Protein AF-A0A658NZB7-F1 (afdb_monomer_lite)

Radius of gyration: 18.47 Å; chains: 1; bounding box: 38×31×57 Å

Secondary structure (DSSP, 8-state):
-HHHHTS---HHHHHHHHHHHHHHHHHHHHHHHHHHHHHHH---B-TTS-B-S-GGGGS-HHHHHHHHHHHHHHHHHHHHHHHHHHHTT-

Sequence (90 aa):
GMEFRSKQAAPRWRYGWDWEIAVTSFLSSFLLGVVFTNLVRGVPIDADMQYTGTFFGLLNWVSLLGGLTVAMLFQFHGANFLSLKLTEGL

Structure (mmCIF, N/CA/C/O backbone):
data_AF-A0A658NZB7-F1
#
_entry.id   AF-A0A658NZB7-F1
#
loop_
_atom_site.group_PDB
_atom_site.id
_atom_site.type_symbol
_atom_site.label_atom_id
_atom_site.label_alt_id
_atom_site.label_comp_id
_atom_site.label_asym_id
_atom_site.label_entity_id
_atom_site.label_seq_id
_atom_site.pdbx_PDB_ins_code
_atom_site.Cartn_x
_atom_site.Cartn_y
_atom_site.Cartn_z
_atom_site.occupancy
_atom_site.B_iso_or_equiv
_atom_site.auth_seq_id
_atom_site.auth_comp_id
_atom_site.auth_asym_id
_atom_site.auth_atom_id
_atom_site.pdbx_PDB_model_num
ATOM 1 N N . GLY A 1 1 ? -17.160 -5.762 3.333 1.00 75.00 1 GLY A N 1
ATOM 2 C CA . GLY A 1 1 ? -16.560 -5.067 4.487 1.00 75.00 1 GLY A CA 1
ATOM 3 C C . GLY A 1 1 ? -17.551 -4.413 5.445 1.00 75.00 1 GLY A C 1
ATOM 4 O O . GLY A 1 1 ? -18.276 -5.101 6.156 1.00 75.00 1 GLY A O 1
ATOM 5 N N . MET A 1 2 ? -17.536 -3.076 5.519 1.00 79.94 2 MET A N 1
ATOM 6 C CA . MET A 1 2 ? -17.994 -2.326 6.706 1.00 79.94 2 MET A CA 1
ATOM 7 C C . MET A 1 2 ? -19.480 -2.481 7.055 1.00 79.94 2 MET A C 1
ATOM 9 O O . MET A 1 2 ? -19.803 -2.650 8.227 1.00 79.94 2 MET A O 1
ATOM 13 N N . GLU A 1 3 ? -20.374 -2.481 6.063 1.00 85.25 3 GLU A N 1
ATOM 14 C CA . GLU A 1 3 ? -21.816 -2.647 6.306 1.00 85.25 3 GLU A CA 1
ATOM 15 C C . GLU A 1 3 ? -22.158 -4.057 6.813 1.00 85.25 3 GLU A C 1
ATOM 17 O O . GLU A 1 3 ? -23.002 -4.225 7.687 1.00 85.25 3 GLU A O 1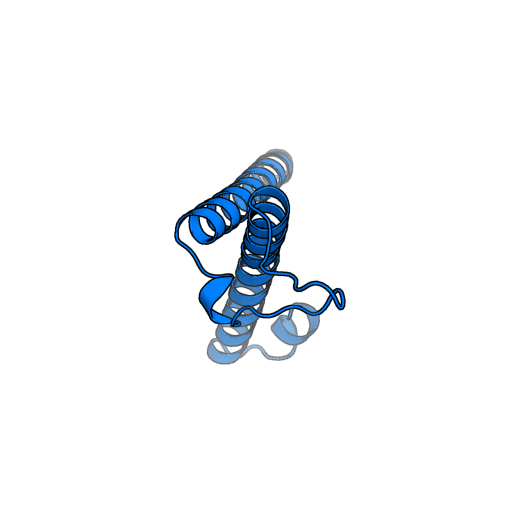
ATOM 22 N N . PHE A 1 4 ? -21.486 -5.089 6.297 1.00 83.81 4 PHE A N 1
ATOM 23 C CA . PHE A 1 4 ? -21.755 -6.483 6.663 1.00 83.81 4 PHE A CA 1
ATOM 24 C C . PHE A 1 4 ? -21.203 -6.857 8.038 1.00 83.81 4 PHE A C 1
ATOM 26 O O . PHE A 1 4 ? -21.773 -7.712 8.720 1.00 83.81 4 PHE A O 1
ATOM 33 N N . ARG A 1 5 ? -20.147 -6.172 8.486 1.00 84.00 5 ARG A N 1
ATOM 34 C CA . ARG A 1 5 ? -19.519 -6.376 9.795 1.00 84.00 5 ARG A CA 1
ATOM 35 C C . ARG A 1 5 ? -20.513 -6.293 10.960 1.00 84.00 5 ARG A C 1
ATOM 37 O O . ARG A 1 5 ? -20.384 -7.057 11.912 1.00 84.00 5 ARG A O 1
ATOM 44 N N . SER A 1 6 ? -21.487 -5.383 10.906 1.00 86.69 6 SER A N 1
ATOM 45 C CA . SER A 1 6 ? -22.460 -5.160 11.988 1.00 86.69 6 SER A CA 1
ATOM 46 C C . SER A 1 6 ? -23.732 -6.008 11.874 1.00 86.69 6 SER A C 1
ATOM 48 O O . SER A 1 6 ? -24.527 -6.013 12.811 1.00 86.69 6 SER A O 1
ATOM 50 N N . LYS A 1 7 ? -23.928 -6.755 10.776 1.00 86.44 7 LYS A N 1
ATOM 51 C CA . LYS A 1 7 ? -25.173 -7.513 10.534 1.00 86.44 7 LYS A CA 1
ATOM 52 C C . LYS A 1 7 ? -25.318 -8.777 11.382 1.00 86.44 7 LYS A C 1
ATOM 54 O O . LYS A 1 7 ? -26.428 -9.276 11.531 1.00 86.44 7 LYS A O 1
ATOM 59 N N . GLN A 1 8 ? -24.229 -9.303 11.940 1.00 87.69 8 GLN A N 1
ATOM 60 C CA . GLN A 1 8 ? -24.263 -10.495 12.785 1.00 87.69 8 GLN A CA 1
ATOM 61 C C . GLN A 1 8 ? -23.341 -10.311 13.997 1.00 87.69 8 GLN A C 1
ATOM 63 O O . GLN A 1 8 ? -22.179 -9.933 13.858 1.00 87.69 8 GLN A O 1
ATOM 68 N N . ALA A 1 9 ? -23.857 -10.590 15.197 1.00 83.69 9 ALA A N 1
ATOM 69 C CA . ALA A 1 9 ? -23.144 -10.355 16.457 1.00 83.69 9 ALA A CA 1
ATOM 70 C C . ALA A 1 9 ? -22.065 -11.410 16.781 1.00 83.69 9 ALA A C 1
ATOM 72 O O . ALA A 1 9 ? -21.325 -11.254 17.751 1.00 83.69 9 ALA A O 1
ATOM 73 N N . ALA A 1 10 ? -21.959 -12.479 15.985 1.00 91.38 10 ALA A N 1
ATOM 74 C CA . ALA A 1 10 ? -21.014 -13.564 16.222 1.00 91.38 10 ALA A CA 1
ATOM 75 C C . ALA A 1 10 ? -19.551 -13.059 16.170 1.00 91.38 10 ALA A C 1
ATOM 77 O O . ALA A 1 10 ? -19.152 -12.453 15.171 1.00 91.38 10 ALA A O 1
ATOM 78 N N . PRO A 1 11 ? -18.704 -13.351 17.179 1.00 88.06 11 PRO A N 1
ATOM 79 C CA . PRO A 1 11 ? -17.310 -12.893 17.194 1.00 88.06 11 PRO A CA 1
ATOM 80 C C . PRO A 1 11 ? -16.502 -13.332 15.964 1.00 88.06 11 PRO A C 1
ATOM 82 O O . PRO A 1 11 ? -15.739 -12.546 15.407 1.00 88.06 11 PRO A O 1
ATOM 85 N N . ARG A 1 12 ? -16.723 -14.566 15.484 1.00 90.69 12 ARG A N 1
ATOM 86 C CA . ARG A 1 12 ? -16.056 -15.109 14.285 1.00 90.69 12 ARG A CA 1
ATOM 87 C C . ARG A 1 12 ? -16.426 -14.345 13.010 1.00 90.69 12 ARG A C 1
ATOM 89 O O . ARG A 1 12 ? -15.571 -14.163 12.152 1.00 90.69 12 ARG A O 1
ATOM 96 N N . TRP A 1 13 ? -17.671 -13.875 12.905 1.00 90.12 13 TRP A N 1
ATOM 97 C CA . TRP A 1 13 ? -18.142 -13.070 11.776 1.00 90.12 13 TRP A CA 1
ATOM 98 C C . TRP A 1 13 ? -17.423 -11.725 11.734 1.00 90.12 13 TRP A C 1
ATOM 100 O O . TRP A 1 13 ? -16.819 -11.373 10.725 1.00 90.12 13 TRP A O 1
ATOM 110 N N . ARG A 1 14 ? -17.422 -11.003 12.862 1.00 89.69 14 ARG A N 1
ATOM 111 C CA . ARG A 1 14 ? -16.759 -9.695 12.970 1.00 89.69 14 ARG A CA 1
ATOM 112 C C . ARG A 1 14 ? -15.267 -9.793 12.665 1.00 89.69 14 ARG A C 1
ATOM 114 O O . ARG A 1 14 ? -14.772 -8.981 11.895 1.00 89.69 14 ARG A O 1
ATOM 121 N N . TYR A 1 15 ? -14.592 -10.815 13.195 1.00 90.94 15 TYR A N 1
ATOM 122 C CA . TYR A 1 15 ? -13.172 -11.048 12.929 1.00 90.94 15 TYR A CA 1
ATOM 123 C C . TYR A 1 15 ? -12.884 -11.306 11.442 1.00 90.94 15 TYR A C 1
ATOM 125 O O . TYR A 1 15 ? -11.927 -10.760 10.901 1.00 90.94 15 TYR A O 1
ATOM 133 N N . GL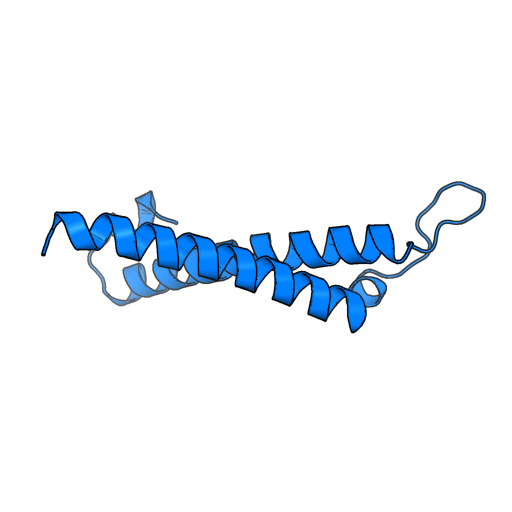Y A 1 16 ? -13.735 -12.082 10.761 1.00 92.94 16 GLY A N 1
ATOM 134 C CA . GLY A 1 16 ? -13.610 -12.313 9.319 1.00 92.94 16 GLY A CA 1
ATOM 135 C C . GLY A 1 16 ? -13.681 -11.016 8.509 1.00 92.94 16 GLY A C 1
ATOM 136 O O . GLY A 1 16 ? -12.814 -10.764 7.675 1.00 92.94 16 GLY A O 1
ATOM 137 N N . TRP A 1 17 ? -14.660 -10.155 8.803 1.00 93.62 17 TRP A N 1
ATOM 138 C CA . TRP A 1 17 ? -14.784 -8.856 8.130 1.00 93.62 17 TRP A CA 1
ATOM 139 C C . TRP A 1 17 ? -13.663 -7.882 8.487 1.00 93.62 17 TRP A C 1
ATOM 141 O O . TRP A 1 17 ? -13.227 -7.131 7.617 1.00 93.62 17 TRP A O 1
ATOM 151 N N . ASP A 1 18 ? -13.187 -7.890 9.735 1.00 93.81 18 ASP A N 1
ATOM 152 C CA . ASP A 1 18 ? -12.046 -7.070 10.156 1.00 93.81 18 ASP A CA 1
ATOM 153 C C . ASP A 1 18 ? -10.788 -7.452 9.364 1.00 93.81 18 ASP A C 1
ATOM 155 O O . ASP A 1 18 ? -10.070 -6.572 8.883 1.00 93.81 18 ASP A O 1
ATOM 159 N N . TRP A 1 19 ? -10.569 -8.750 9.136 1.00 95.00 19 TRP A N 1
ATOM 160 C CA . TRP A 1 19 ? -9.451 -9.224 8.325 1.00 95.00 19 TRP A CA 1
ATOM 161 C C . TRP A 1 19 ? -9.606 -8.891 6.840 1.00 95.00 19 TRP A C 1
ATOM 163 O O . TRP A 1 19 ? -8.655 -8.422 6.222 1.00 95.00 19 TRP A O 1
ATOM 173 N N . GLU A 1 20 ? -10.801 -9.054 6.268 1.00 95.12 20 GLU A N 1
ATOM 174 C CA . GLU A 1 20 ? -11.072 -8.656 4.880 1.00 95.12 20 GLU A CA 1
ATOM 175 C C . GLU A 1 20 ? -10.770 -7.170 4.653 1.00 95.12 20 GLU A C 1
ATOM 177 O O . GLU A 1 20 ? -10.081 -6.810 3.695 1.00 95.12 20 GLU A O 1
ATOM 182 N N . ILE A 1 21 ? -11.247 -6.300 5.547 1.00 94.38 21 ILE A N 1
ATOM 183 C CA . ILE A 1 21 ? -11.021 -4.854 5.457 1.00 94.38 21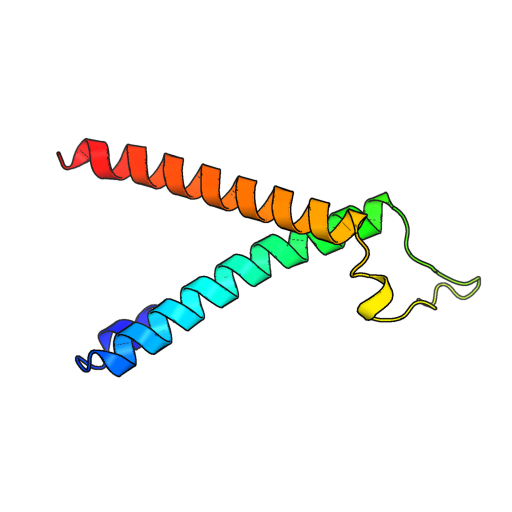 ILE A CA 1
ATOM 184 C C . ILE A 1 21 ? -9.527 -4.541 5.581 1.00 94.38 21 ILE A C 1
ATOM 186 O O . ILE A 1 21 ? -9.000 -3.762 4.784 1.00 94.38 21 ILE A O 1
ATOM 190 N N . ALA A 1 22 ? -8.829 -5.162 6.535 1.00 94.81 22 ALA A N 1
ATOM 191 C CA . ALA A 1 22 ? -7.398 -4.948 6.730 1.00 94.81 22 ALA A CA 1
ATOM 192 C C . ALA A 1 22 ? -6.577 -5.395 5.508 1.00 94.81 22 ALA A C 1
ATOM 194 O O . ALA A 1 22 ? -5.768 -4.624 4.990 1.00 94.81 22 ALA A O 1
ATOM 195 N N . VAL A 1 23 ? -6.820 -6.610 5.006 1.00 97.00 23 VAL A N 1
ATOM 196 C CA . VAL A 1 23 ? -6.083 -7.190 3.874 1.00 97.00 23 VAL A CA 1
ATOM 197 C C . VAL A 1 23 ? -6.328 -6.399 2.596 1.00 97.00 23 VAL A C 1
ATOM 199 O O . VAL A 1 23 ? -5.374 -6.072 1.898 1.00 97.00 23 VAL A O 1
ATOM 202 N N . THR A 1 24 ? -7.577 -6.047 2.288 1.00 96.06 24 THR A N 1
ATOM 203 C CA . THR A 1 24 ? -7.895 -5.284 1.068 1.00 96.06 24 THR A CA 1
ATOM 204 C C . THR A 1 24 ? -7.323 -3.867 1.106 1.00 96.06 24 THR A C 1
ATOM 206 O O . THR A 1 24 ?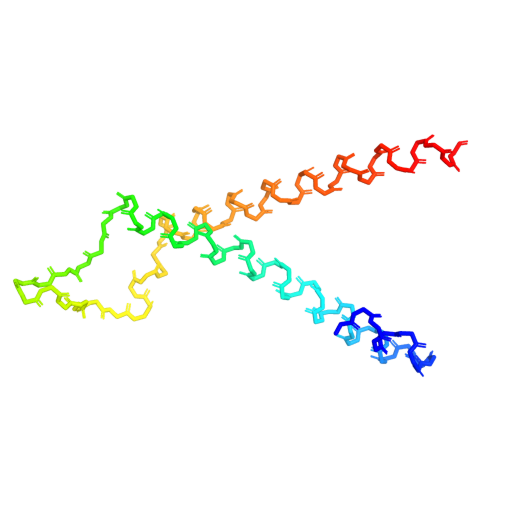 -6.800 -3.397 0.093 1.00 96.06 24 THR A O 1
ATOM 209 N N . SER A 1 25 ? -7.339 -3.209 2.269 1.00 96.25 25 SER A N 1
ATOM 210 C CA . SER A 1 25 ? -6.746 -1.874 2.450 1.00 96.25 25 SER A CA 1
ATOM 211 C C . SER A 1 25 ? -5.223 -1.903 2.291 1.00 96.25 25 SER A C 1
ATOM 213 O O . SER A 1 25 ? -4.649 -1.090 1.560 1.00 96.25 25 SER A O 1
ATOM 215 N N . PHE A 1 26 ? -4.564 -2.878 2.925 1.00 97.56 26 PHE A N 1
ATOM 216 C CA . PHE A 1 26 ? -3.125 -3.081 2.776 1.00 97.56 26 PHE A CA 1
ATOM 217 C C . PHE A 1 26 ? -2.760 -3.403 1.324 1.00 97.56 26 PHE A C 1
ATOM 219 O O . PHE A 1 26 ? -1.897 -2.749 0.746 1.00 97.56 26 PHE A O 1
ATOM 226 N N . LEU A 1 27 ? -3.459 -4.357 0.704 1.00 97.38 27 LEU A N 1
ATOM 227 C CA . LEU A 1 27 ? -3.172 -4.790 -0.659 1.00 97.38 27 LEU A CA 1
ATOM 228 C C . LEU A 1 27 ? -3.356 -3.651 -1.670 1.00 97.38 27 LEU A C 1
ATOM 230 O O . LEU A 1 27 ? -2.523 -3.492 -2.556 1.00 97.38 27 LEU A O 1
ATOM 234 N N . SER A 1 28 ? -4.395 -2.827 -1.511 1.00 97.06 28 SER A N 1
ATOM 235 C CA . SER A 1 28 ? -4.650 -1.684 -2.398 1.00 97.06 28 SER A CA 1
ATOM 236 C C . SER A 1 28 ? -3.511 -0.661 -2.357 1.00 97.06 28 SER A C 1
ATOM 238 O O . SER A 1 28 ? -3.000 -0.265 -3.403 1.00 97.06 28 SER A O 1
ATOM 240 N N . SER A 1 29 ? -3.074 -0.261 -1.157 1.00 97.62 29 SER A N 1
ATOM 241 C CA . SER A 1 29 ? -1.970 0.700 -0.999 1.00 97.62 29 SER A CA 1
ATOM 242 C C . SER A 1 29 ? -0.622 0.121 -1.445 1.00 97.62 29 SER A C 1
ATOM 244 O O . SER A 1 29 ? 0.151 0.797 -2.125 1.00 97.62 29 SER A O 1
ATOM 246 N N . PHE A 1 30 ? -0.365 -1.152 -1.138 1.00 98.25 30 PHE A N 1
ATOM 247 C CA . PHE A 1 30 ? 0.855 -1.848 -1.533 1.00 98.25 30 PHE A CA 1
ATOM 248 C C . PHE A 1 30 ? 0.975 -2.000 -3.055 1.00 98.25 30 PHE A C 1
ATOM 250 O O . PHE A 1 30 ? 1.988 -1.615 -3.641 1.00 98.25 30 PHE A O 1
ATOM 257 N N . LEU A 1 31 ? -0.061 -2.525 -3.719 1.00 97.12 31 LEU A N 1
ATOM 258 C CA . LEU A 1 31 ? -0.038 -2.740 -5.168 1.00 97.12 31 LEU A CA 1
ATOM 259 C C . LEU A 1 31 ? 0.066 -1.423 -5.942 1.00 97.12 31 LEU A C 1
ATOM 261 O O . LEU A 1 31 ? 0.739 -1.380 -6.970 1.00 97.12 31 LEU A O 1
ATOM 265 N N . LEU A 1 32 ? -0.519 -0.337 -5.431 1.00 97.50 32 LEU A N 1
ATOM 266 C CA . LEU A 1 32 ? -0.356 0.988 -6.023 1.00 97.50 32 LEU A CA 1
ATOM 267 C C . LEU A 1 32 ? 1.124 1.412 -6.069 1.00 97.50 32 LEU A C 1
ATOM 269 O O . LEU A 1 32 ? 1.609 1.861 -7.108 1.00 97.50 32 LEU A O 1
ATOM 273 N N . GLY A 1 33 ? 1.868 1.219 -4.976 1.00 97.50 33 GLY A N 1
ATOM 274 C CA . GLY A 1 33 ? 3.302 1.520 -4.942 1.00 97.50 33 GLY A CA 1
ATOM 275 C C . GLY A 1 33 ? 4.140 0.592 -5.826 1.00 97.50 33 GLY A C 1
ATOM 276 O O . GLY A 1 33 ? 5.082 1.056 -6.474 1.00 97.50 33 GLY A O 1
ATOM 277 N N . VAL A 1 34 ? 3.765 -0.688 -5.933 1.00 97.75 34 VAL A N 1
ATOM 278 C CA . VAL A 1 34 ? 4.371 -1.632 -6.891 1.00 97.75 34 VAL A CA 1
ATOM 279 C C . VAL A 1 34 ? 4.205 -1.117 -8.321 1.00 97.75 34 VAL A C 1
ATOM 281 O O . VAL A 1 34 ? 5.177 -1.100 -9.078 1.00 97.75 34 VAL A O 1
ATOM 284 N N . VAL A 1 35 ? 3.004 -0.668 -8.695 1.00 96.00 35 VAL A N 1
ATOM 285 C CA . VAL A 1 35 ? 2.714 -0.155 -10.043 1.00 96.00 35 VAL A CA 1
ATOM 286 C C . VAL A 1 35 ? 3.557 1.077 -10.357 1.00 96.00 35 VAL A C 1
ATOM 288 O O . VAL A 1 35 ? 4.280 1.070 -11.351 1.00 96.00 35 VAL A O 1
ATOM 291 N N . PHE A 1 36 ? 3.533 2.105 -9.502 1.00 96.69 36 PHE A N 1
ATOM 292 C CA . PHE A 1 36 ? 4.305 3.329 -9.750 1.00 96.69 36 PHE A CA 1
ATOM 293 C C . PHE A 1 36 ? 5.805 3.068 -9.830 1.00 96.69 36 PHE A C 1
ATOM 295 O O . PHE A 1 36 ? 6.499 3.644 -10.664 1.00 96.69 36 PHE A O 1
ATOM 302 N N . THR A 1 37 ? 6.308 2.158 -9.005 1.00 96.94 37 THR A N 1
ATOM 303 C CA . THR A 1 37 ? 7.734 1.842 -8.997 1.00 96.94 37 THR A CA 1
ATOM 304 C C . THR A 1 37 ? 8.156 1.085 -10.249 1.00 96.94 37 THR A C 1
ATOM 306 O O . THR A 1 37 ? 9.216 1.369 -10.800 1.00 96.94 37 THR A O 1
ATOM 309 N N . ASN A 1 38 ? 7.326 0.163 -10.746 1.00 95.81 38 ASN A N 1
ATOM 310 C CA . ASN A 1 38 ? 7.571 -0.474 -12.042 1.00 95.81 38 ASN A CA 1
ATOM 311 C C . ASN A 1 38 ? 7.466 0.523 -13.198 1.00 95.81 38 ASN A C 1
ATOM 313 O O . ASN A 1 38 ? 8.252 0.433 -14.133 1.00 95.81 38 ASN A O 1
ATOM 317 N N . LEU A 1 39 ? 6.550 1.491 -13.124 1.00 94.25 39 LEU A N 1
ATOM 318 C CA . LEU A 1 39 ? 6.438 2.539 -14.137 1.00 94.25 39 LEU A CA 1
ATOM 319 C C . LEU A 1 39 ? 7.717 3.388 -14.207 1.00 94.25 39 LEU A C 1
ATOM 321 O O . LEU A 1 39 ? 8.235 3.615 -15.294 1.00 94.25 39 LEU A O 1
ATOM 325 N N . VAL A 1 40 ? 8.255 3.797 -13.053 1.00 95.00 40 VAL A N 1
ATOM 326 C CA . VAL A 1 40 ? 9.512 4.564 -12.966 1.00 95.00 40 VAL A CA 1
ATOM 327 C C . VAL A 1 40 ? 10.722 3.722 -13.378 1.00 95.00 40 VAL A C 1
ATOM 329 O O . VAL A 1 40 ? 11.608 4.215 -14.070 1.00 95.00 40 VAL A O 1
ATOM 332 N N . ARG A 1 41 ? 10.771 2.448 -12.972 1.00 92.75 41 ARG A N 1
ATOM 333 C CA . ARG A 1 41 ? 11.837 1.507 -13.354 1.00 92.75 41 ARG A CA 1
ATOM 334 C C . ARG A 1 41 ? 11.809 1.163 -14.849 1.00 92.75 41 ARG A C 1
ATOM 336 O O . ARG A 1 41 ? 12.840 0.783 -15.399 1.00 92.75 41 ARG A O 1
ATOM 343 N N . GLY A 1 42 ? 10.644 1.278 -15.478 1.00 91.81 42 GLY A N 1
ATOM 344 C CA . GLY A 1 42 ? 10.371 0.770 -16.812 1.00 91.81 42 GLY A CA 1
ATOM 345 C C . GLY A 1 42 ? 9.920 -0.691 -16.787 1.00 91.81 42 GLY A C 1
ATOM 346 O O . GLY A 1 42 ? 10.341 -1.495 -15.949 1.00 91.81 42 GLY A O 1
ATOM 347 N N . VAL A 1 43 ? 9.057 -1.034 -17.741 1.00 93.56 43 VAL A N 1
ATOM 348 C CA . VAL A 1 43 ? 8.546 -2.390 -17.963 1.00 93.56 43 VAL A CA 1
ATOM 349 C C . VAL A 1 43 ? 8.964 -2.887 -19.349 1.00 93.56 43 VAL A C 1
ATOM 351 O O . VAL A 1 43 ? 9.083 -2.074 -20.266 1.00 93.56 43 VAL A O 1
ATOM 354 N N . PRO A 1 44 ? 9.208 -4.197 -19.523 1.00 91.50 44 PRO A N 1
ATOM 355 C CA . PRO A 1 44 ? 9.573 -4.760 -20.818 1.00 91.50 44 PRO A CA 1
ATOM 356 C C . PRO A 1 44 ? 8.395 -4.652 -21.791 1.00 91.50 44 PRO A C 1
ATOM 358 O O . PRO A 1 44 ? 7.368 -5.315 -21.625 1.00 91.50 44 PRO A O 1
ATOM 361 N N . ILE A 1 45 ? 8.561 -3.787 -22.787 1.00 93.81 45 ILE A N 1
ATOM 362 C CA . ILE A 1 45 ? 7.631 -3.566 -23.892 1.00 93.81 45 ILE A CA 1
ATOM 363 C C . ILE A 1 45 ? 8.417 -3.801 -25.184 1.00 93.81 45 ILE A C 1
ATOM 365 O O . ILE A 1 45 ? 9.542 -3.311 -25.309 1.00 93.81 45 ILE A O 1
ATOM 369 N N . ASP A 1 46 ? 7.871 -4.597 -26.100 1.00 93.06 46 ASP A N 1
ATOM 370 C CA . ASP A 1 46 ? 8.499 -4.867 -27.396 1.00 93.06 46 ASP A CA 1
ATOM 371 C C . ASP A 1 46 ? 8.209 -3.777 -28.445 1.00 93.06 46 ASP A C 1
ATOM 373 O O . ASP A 1 46 ? 7.582 -2.753 -28.167 1.00 93.06 46 ASP A O 1
ATOM 377 N N . ALA A 1 47 ? 8.704 -3.983 -29.668 1.00 94.69 47 ALA A N 1
ATOM 378 C CA . ALA A 1 47 ? 8.523 -3.045 -30.774 1.00 94.69 47 ALA A CA 1
ATOM 379 C C . ALA A 1 47 ? 7.051 -2.877 -31.200 1.00 94.69 47 ALA A C 1
ATOM 381 O O . ALA A 1 47 ? 6.697 -1.826 -31.733 1.00 94.69 47 ALA A O 1
ATOM 382 N N . ASP A 1 48 ? 6.200 -3.869 -30.925 1.00 95.88 48 ASP A N 1
ATOM 383 C CA . ASP A 1 48 ? 4.762 -3.852 -31.213 1.00 95.88 48 ASP A CA 1
ATOM 384 C C . ASP A 1 48 ? 3.944 -3.256 -30.049 1.00 95.88 48 ASP A C 1
ATOM 386 O O . ASP A 1 48 ? 2.711 -3.336 -30.023 1.00 95.88 48 ASP A O 1
ATOM 390 N N . MET A 1 49 ? 4.623 -2.630 -29.078 1.00 91.69 49 MET A N 1
ATOM 391 C CA . MET A 1 49 ? 4.039 -2.030 -27.878 1.00 91.69 49 MET A CA 1
ATOM 392 C C . MET A 1 49 ? 3.302 -3.038 -26.982 1.00 91.69 49 MET A C 1
ATOM 394 O O . MET A 1 49 ? 2.409 -2.660 -26.218 1.00 91.69 49 MET A O 1
ATOM 398 N N . GLN A 1 50 ? 3.682 -4.318 -27.037 1.00 94.31 50 GLN A N 1
ATOM 399 C CA . GLN A 1 50 ? 3.133 -5.364 -26.181 1.00 94.31 50 GLN A CA 1
ATOM 400 C C . GLN A 1 50 ? 4.012 -5.591 -24.955 1.00 94.31 50 GLN A C 1
ATOM 402 O O . GLN A 1 50 ? 5.243 -5.556 -25.010 1.00 94.31 50 GLN A O 1
ATOM 407 N N . TYR A 1 51 ? 3.366 -5.847 -23.819 1.00 92.25 51 TYR A N 1
ATOM 408 C CA . TYR A 1 51 ? 4.070 -6.242 -22.608 1.00 92.25 51 TYR A CA 1
ATOM 409 C C . TYR A 1 51 ? 4.613 -7.666 -22.765 1.00 92.25 51 TYR A C 1
ATOM 411 O O . TYR A 1 51 ? 3.845 -8.615 -22.912 1.00 92.25 51 TYR A O 1
ATOM 419 N N . THR A 1 52 ? 5.934 -7.816 -22.682 1.00 93.69 52 THR A N 1
ATOM 420 C CA . THR A 1 52 ? 6.629 -9.107 -22.858 1.00 93.69 52 THR A CA 1
ATOM 421 C C . THR A 1 52 ? 7.149 -9.700 -21.551 1.00 93.69 52 THR A C 1
ATOM 423 O O . THR A 1 52 ? 7.817 -10.734 -21.542 1.00 93.69 52 THR A O 1
ATOM 426 N N . GLY A 1 53 ? 6.858 -9.053 -20.421 1.00 89.31 53 GLY A N 1
ATOM 427 C CA . GLY A 1 53 ? 7.237 -9.550 -19.105 1.00 89.31 53 GLY A CA 1
ATOM 428 C C . GLY A 1 53 ? 6.291 -10.622 -18.562 1.00 89.31 53 GLY A C 1
ATOM 429 O O . GLY A 1 53 ? 5.308 -11.023 -19.182 1.00 89.31 53 GLY A O 1
ATOM 430 N N . THR A 1 54 ? 6.575 -11.069 -17.341 1.00 91.94 54 THR A N 1
ATOM 431 C CA . THR A 1 54 ? 5.711 -11.985 -16.587 1.00 91.94 54 THR A CA 1
ATOM 432 C C . THR A 1 54 ? 5.093 -11.267 -15.393 1.00 91.94 54 THR A C 1
ATOM 434 O O . THR A 1 54 ? 5.682 -10.335 -14.846 1.00 91.94 54 THR A O 1
ATOM 437 N N . PHE A 1 55 ? 3.937 -11.746 -14.924 1.00 89.06 55 PHE A N 1
ATOM 438 C CA . PHE A 1 55 ? 3.268 -11.192 -13.741 1.00 89.06 55 PHE A CA 1
ATOM 439 C C . PHE A 1 55 ? 4.211 -11.076 -12.530 1.00 89.06 55 PHE A C 1
ATOM 441 O O . PHE A 1 55 ? 4.313 -10.020 -11.911 1.00 89.06 55 PHE A O 1
ATOM 448 N N . PHE A 1 56 ? 4.969 -12.135 -12.232 1.00 91.81 56 PHE A N 1
ATOM 449 C CA . PHE A 1 56 ? 5.930 -12.129 -11.126 1.00 91.81 56 PHE A CA 1
ATOM 450 C C . PHE A 1 56 ? 7.168 -11.260 -11.397 1.00 91.81 56 PHE A C 1
ATOM 452 O O . PHE A 1 56 ? 7.805 -10.812 -10.449 1.00 91.81 56 PHE A O 1
ATOM 459 N N . GLY A 1 57 ? 7.481 -10.941 -12.658 1.00 90.38 57 GLY A N 1
ATOM 460 C CA . GLY A 1 57 ? 8.522 -9.969 -13.009 1.00 90.38 57 GLY A CA 1
ATOM 461 C C . GLY A 1 57 ? 8.212 -8.545 -12.527 1.00 90.38 57 GLY A C 1
ATOM 462 O O . GLY A 1 57 ? 9.128 -7.772 -12.233 1.00 90.38 57 GLY A O 1
ATOM 463 N N . LEU A 1 58 ? 6.926 -8.212 -12.357 1.00 91.31 58 LEU A N 1
ATOM 464 C CA . LEU A 1 58 ? 6.489 -6.952 -11.744 1.00 91.31 58 LEU A CA 1
ATOM 465 C C . LEU A 1 58 ? 6.725 -6.928 -10.226 1.00 91.31 58 LEU A C 1
ATOM 467 O O . LEU A 1 58 ? 6.803 -5.850 -9.640 1.00 91.31 58 LEU A O 1
ATOM 471 N N . LEU A 1 59 ? 6.879 -8.085 -9.576 1.00 94.69 59 LEU A N 1
ATOM 472 C CA . LEU A 1 59 ? 7.158 -8.223 -8.141 1.00 94.69 59 LEU A CA 1
ATOM 473 C C . LEU A 1 59 ? 8.662 -8.402 -7.890 1.00 94.69 59 LEU A C 1
ATOM 475 O O . LEU A 1 59 ? 9.118 -9.387 -7.314 1.00 94.69 59 LEU A O 1
ATOM 479 N N . ASN A 1 60 ? 9.447 -7.430 -8.342 1.00 94.06 60 ASN A N 1
ATOM 480 C CA . ASN A 1 60 ? 10.883 -7.369 -8.098 1.00 94.06 60 ASN A CA 1
ATOM 481 C C . ASN A 1 60 ? 11.198 -6.637 -6.782 1.00 94.06 60 ASN A C 1
ATOM 483 O O . ASN A 1 60 ? 10.400 -5.852 -6.287 1.00 94.06 60 ASN A O 1
ATOM 487 N N . TRP A 1 61 ? 12.400 -6.834 -6.234 1.00 95.81 61 TRP A N 1
ATOM 488 C CA . TRP A 1 61 ? 12.815 -6.216 -4.964 1.00 95.81 61 TRP A CA 1
ATOM 489 C C . TRP A 1 61 ? 12.543 -4.703 -4.883 1.00 95.81 61 TRP A C 1
ATOM 491 O O . TRP A 1 61 ? 12.042 -4.215 -3.874 1.00 95.81 61 TRP A O 1
ATOM 501 N N . VAL A 1 62 ? 12.813 -3.964 -5.964 1.00 96.00 62 VAL A N 1
ATOM 502 C CA . VAL A 1 62 ? 12.611 -2.509 -6.003 1.00 96.00 62 VAL A CA 1
ATOM 503 C C . VAL A 1 62 ? 11.123 -2.163 -5.935 1.00 96.00 62 VAL A C 1
ATOM 505 O O . VAL A 1 62 ? 10.735 -1.305 -5.147 1.00 96.00 62 VAL A O 1
ATOM 508 N N . SER A 1 63 ? 10.271 -2.847 -6.703 1.00 96.75 63 SER A N 1
ATOM 509 C CA . SER A 1 63 ? 8.826 -2.604 -6.667 1.00 96.75 63 SER A CA 1
ATOM 510 C C . SER A 1 63 ? 8.182 -3.032 -5.349 1.00 96.75 63 SER A C 1
ATOM 512 O O . SER A 1 63 ? 7.269 -2.350 -4.891 1.00 96.75 63 SER A O 1
ATOM 514 N N . LEU A 1 64 ? 8.685 -4.085 -4.696 1.00 97.62 64 LEU A N 1
ATOM 515 C CA . LEU A 1 64 ? 8.252 -4.485 -3.353 1.00 97.62 64 LEU A CA 1
ATOM 516 C C . LEU A 1 64 ? 8.579 -3.406 -2.309 1.00 97.62 64 LEU A C 1
ATOM 518 O O . LEU A 1 64 ? 7.723 -3.077 -1.487 1.00 97.62 64 LEU A O 1
ATOM 522 N N . LEU A 1 65 ? 9.778 -2.812 -2.367 1.00 97.94 65 LEU A N 1
ATOM 523 C CA . LEU A 1 65 ? 10.142 -1.675 -1.512 1.00 97.94 65 LEU A CA 1
ATOM 524 C C . LEU A 1 65 ? 9.252 -0.459 -1.780 1.00 97.94 65 LEU A C 1
ATOM 526 O O . LEU A 1 65 ? 8.793 0.191 -0.840 1.00 97.94 65 LEU A O 1
ATOM 530 N N . GLY A 1 66 ? 8.973 -0.171 -3.050 1.00 97.81 66 GLY A N 1
ATOM 531 C CA . GLY A 1 66 ? 8.059 0.896 -3.443 1.00 97.81 66 GLY A CA 1
ATOM 532 C C . GLY A 1 66 ? 6.638 0.687 -2.919 1.00 97.81 66 GLY A C 1
ATOM 533 O O . GLY A 1 66 ? 6.053 1.592 -2.325 1.00 97.81 66 GLY A O 1
ATOM 534 N N . GLY A 1 67 ? 6.112 -0.532 -3.056 1.00 98.06 67 GLY A N 1
ATOM 535 C CA . GLY A 1 67 ? 4.828 -0.935 -2.485 1.00 98.06 67 GLY A CA 1
ATOM 536 C C . GLY A 1 67 ? 4.776 -0.750 -0.972 1.00 98.06 67 GLY A C 1
ATOM 537 O O . GLY A 1 67 ? 3.847 -0.132 -0.453 1.00 98.06 67 GLY A O 1
ATOM 538 N N . LEU A 1 68 ? 5.800 -1.226 -0.259 1.00 98.19 68 LEU A N 1
ATOM 539 C CA . LEU A 1 68 ? 5.881 -1.090 1.195 1.00 98.19 68 LEU A CA 1
ATOM 540 C C . LEU A 1 68 ? 5.962 0.379 1.630 1.00 98.19 68 LEU A C 1
ATOM 542 O O . LEU A 1 68 ? 5.301 0.768 2.588 1.00 98.19 68 LEU A O 1
ATOM 546 N N . THR A 1 69 ? 6.717 1.201 0.900 1.00 98.06 69 THR A N 1
ATOM 547 C CA . THR A 1 69 ? 6.853 2.638 1.177 1.00 98.06 69 THR A CA 1
ATOM 548 C C . THR A 1 69 ? 5.504 3.349 1.066 1.00 98.06 69 THR A C 1
ATOM 550 O O . THR A 1 69 ? 5.126 4.100 1.965 1.00 98.06 69 THR A O 1
ATOM 553 N N . VAL A 1 70 ? 4.737 3.079 0.004 1.00 98.12 70 VAL A N 1
ATOM 554 C CA . VAL A 1 70 ? 3.397 3.665 -0.168 1.00 98.12 70 VAL A CA 1
ATOM 555 C C . VAL A 1 70 ? 2.425 3.159 0.901 1.00 98.12 70 VAL A C 1
ATOM 557 O O . VAL A 1 70 ? 1.685 3.958 1.475 1.00 98.12 70 VAL A O 1
ATOM 560 N N . ALA A 1 71 ? 2.459 1.869 1.242 1.00 98.19 71 ALA A N 1
ATOM 561 C CA . ALA A 1 71 ? 1.637 1.323 2.322 1.00 98.19 71 ALA A CA 1
ATOM 562 C C . ALA A 1 71 ? 1.948 1.986 3.680 1.00 98.19 71 ALA A C 1
ATOM 564 O O . ALA A 1 71 ? 1.034 2.369 4.411 1.00 98.19 71 ALA A O 1
ATOM 565 N N . MET A 1 72 ? 3.231 2.193 4.000 1.00 98.19 72 MET A N 1
ATOM 566 C CA . MET A 1 72 ? 3.657 2.902 5.211 1.00 98.19 72 MET A CA 1
ATOM 567 C C . MET A 1 72 ? 3.209 4.365 5.217 1.00 98.19 72 MET A C 1
ATOM 569 O O . MET A 1 72 ? 2.790 4.864 6.259 1.00 98.19 72 MET A O 1
ATOM 573 N N . LEU A 1 73 ? 3.246 5.047 4.069 1.00 98.19 73 LEU A N 1
ATOM 574 C CA . LEU A 1 73 ? 2.758 6.421 3.947 1.00 98.19 73 LEU A CA 1
ATOM 575 C C . LEU A 1 73 ? 1.257 6.513 4.263 1.00 98.19 73 LEU A C 1
ATOM 577 O O . LEU A 1 73 ? 0.837 7.388 5.020 1.00 98.19 73 LEU A O 1
ATOM 581 N N . PHE A 1 74 ? 0.455 5.591 3.726 1.00 97.69 74 PHE A N 1
ATOM 582 C CA . PHE A 1 74 ? -0.983 5.522 4.001 1.00 97.69 74 PHE A CA 1
ATOM 583 C C . PHE A 1 74 ? -1.252 5.215 5.477 1.00 97.69 74 PHE A C 1
ATOM 585 O O . PHE A 1 74 ? -2.089 5.870 6.099 1.00 97.69 74 PHE A O 1
ATOM 592 N N . GLN A 1 75 ? -0.501 4.276 6.058 1.00 97.25 75 GLN A N 1
ATOM 593 C CA . GLN A 1 75 ? -0.581 3.951 7.481 1.00 97.25 75 GLN A CA 1
ATOM 594 C C . GLN A 1 75 ? -0.239 5.163 8.360 1.00 97.25 75 GLN A C 1
ATOM 596 O O . GLN A 1 75 ? -0.963 5.460 9.308 1.00 97.25 75 GLN A O 1
ATOM 601 N N . PHE A 1 76 ? 0.834 5.888 8.036 1.00 97.94 76 PHE A N 1
ATOM 602 C CA . PHE A 1 76 ? 1.239 7.102 8.744 1.00 97.94 76 PHE A C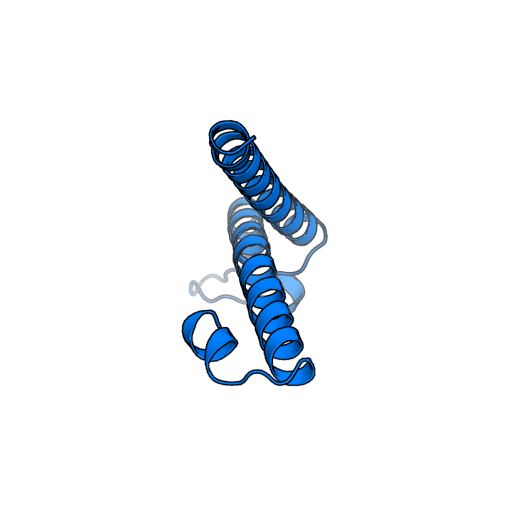A 1
ATOM 603 C C . PHE A 1 76 ? 0.164 8.189 8.657 1.00 97.94 76 PHE A C 1
ATOM 605 O O . PHE A 1 76 ? -0.181 8.807 9.664 1.00 97.94 76 PHE A O 1
ATOM 612 N N . HIS A 1 77 ? -0.412 8.404 7.473 1.00 97.44 77 HIS A N 1
ATOM 613 C CA . HIS A 1 77 ? -1.495 9.366 7.301 1.00 97.44 77 HIS A CA 1
ATOM 614 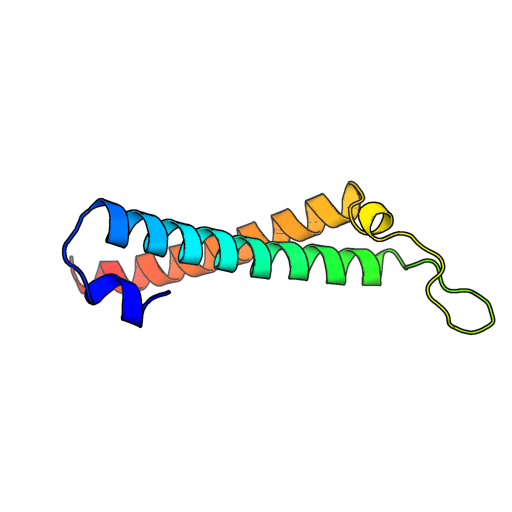C C . HIS A 1 77 ? -2.740 8.978 8.116 1.00 97.44 77 HIS A C 1
ATOM 616 O O . HIS A 1 77 ? -3.296 9.814 8.827 1.00 97.44 77 HIS A O 1
ATOM 622 N N . GLY A 1 78 ? -3.131 7.699 8.091 1.00 95.69 78 GLY A N 1
ATOM 623 C CA . GLY A 1 78 ? -4.248 7.181 8.883 1.00 95.69 78 GLY A CA 1
ATOM 624 C C . GLY A 1 78 ? -4.027 7.304 10.393 1.00 95.69 78 GLY A C 1
ATOM 625 O O . GLY A 1 78 ? -4.941 7.697 11.116 1.00 95.69 78 GLY A O 1
ATOM 626 N N . ALA A 1 79 ? -2.810 7.037 10.873 1.00 95.81 79 ALA A N 1
ATOM 627 C CA . ALA A 1 79 ? -2.450 7.197 12.280 1.00 95.81 79 ALA A CA 1
ATOM 628 C C . ALA A 1 79 ? -2.521 8.665 12.731 1.00 95.81 79 ALA A C 1
ATOM 630 O O . ALA A 1 79 ? -3.068 8.951 13.794 1.00 95.81 79 ALA A O 1
ATOM 631 N N . ASN A 1 80 ? -2.038 9.602 11.907 1.00 96.25 80 ASN A N 1
ATOM 632 C CA . ASN A 1 80 ? -2.166 11.034 12.189 1.00 96.25 80 ASN A CA 1
ATOM 633 C C . ASN A 1 80 ? -3.629 11.485 12.215 1.00 96.25 80 ASN A C 1
ATOM 635 O O . ASN A 1 80 ? -4.034 12.192 13.134 1.00 96.25 80 ASN A O 1
ATOM 639 N N . PHE A 1 81 ? -4.439 11.043 11.248 1.00 94.81 81 PHE A N 1
ATOM 640 C CA . PHE A 1 81 ? -5.873 11.334 11.236 1.00 94.81 81 PHE A CA 1
ATOM 641 C C . PHE A 1 81 ? -6.566 10.822 12.504 1.00 94.81 81 PHE A C 1
ATOM 643 O O . PHE A 1 81 ? -7.351 11.543 13.121 1.00 94.81 81 PHE A O 1
ATOM 650 N N . LEU A 1 82 ? -6.250 9.593 12.921 1.00 94.81 82 LEU A N 1
ATOM 651 C CA . LEU A 1 82 ? -6.797 9.015 14.141 1.00 94.81 82 LEU A CA 1
ATOM 652 C C . LEU A 1 82 ? -6.344 9.792 15.385 1.00 94.81 82 LEU A C 1
ATOM 654 O O . LEU A 1 82 ? -7.170 10.061 16.247 1.00 94.81 82 LEU A O 1
ATOM 658 N N . SER A 1 83 ? -5.075 10.202 15.454 1.00 94.00 83 SER A N 1
ATOM 659 C CA . SER A 1 83 ? -4.544 11.024 16.549 1.00 94.00 83 SER A CA 1
ATOM 660 C C . SER A 1 83 ? -5.339 12.324 16.721 1.00 94.00 83 SER A C 1
ATOM 662 O O . SER A 1 83 ? -5.810 12.627 17.817 1.00 94.00 83 SER A O 1
ATOM 664 N N . LEU A 1 84 ? -5.593 13.045 15.622 1.00 93.75 84 LEU A N 1
ATOM 665 C CA . LEU A 1 84 ? -6.394 14.273 15.647 1.00 93.75 84 LEU A CA 1
ATOM 666 C C . LEU A 1 84 ? -7.831 14.005 16.110 1.00 93.75 84 LEU A C 1
ATOM 668 O O . LEU A 1 84 ? -8.354 14.716 16.961 1.00 93.75 84 LEU A O 1
ATOM 672 N N . LYS A 1 85 ? -8.455 12.940 15.595 1.00 92.50 85 LYS A N 1
ATOM 673 C CA . LYS A 1 85 ? -9.860 12.626 15.880 1.00 92.50 85 LYS A CA 1
ATOM 674 C C . LYS A 1 85 ? -10.099 12.058 17.281 1.00 92.50 85 LYS A C 1
ATOM 676 O O . LYS A 1 85 ? -11.198 12.186 17.807 1.00 92.50 85 LYS A O 1
ATOM 681 N N . LEU A 1 86 ? -9.094 11.416 17.875 1.00 91.88 86 LEU A N 1
ATOM 682 C CA . LEU A 1 86 ? -9.153 10.930 19.255 1.00 91.88 86 LEU A CA 1
ATOM 683 C C . LEU A 1 86 ? -8.882 12.043 20.275 1.00 91.88 86 LEU A C 1
ATOM 685 O O . LEU A 1 86 ? -9.398 11.966 21.384 1.00 91.88 86 LEU A O 1
ATOM 689 N N . THR A 1 87 ? -8.122 13.078 19.902 1.00 75.31 87 THR A N 1
ATOM 690 C CA . THR A 1 87 ? -7.802 14.211 20.791 1.00 75.31 87 THR A CA 1
ATOM 691 C C . THR A 1 87 ? -9.022 15.098 21.078 1.00 75.31 87 THR A C 1
ATOM 693 O O . THR A 1 87 ? -9.089 15.704 22.135 1.00 75.31 87 THR A O 1
ATOM 696 N N . GLU A 1 88 ? -10.024 15.143 20.194 1.00 63.47 88 GLU A N 1
ATOM 697 C CA . GLU A 1 88 ? -11.290 15.857 20.453 1.00 63.47 88 GLU A CA 1
ATOM 698 C C . GLU A 1 88 ? -12.235 15.121 21.432 1.00 63.47 88 GLU A C 1
ATOM 700 O O . GLU A 1 88 ? -13.252 15.683 21.836 1.00 63.47 88 GLU A O 1
ATOM 705 N N . GLY A 1 89 ? -11.938 13.866 21.800 1.00 57.56 89 GLY A N 1
ATOM 706 C CA . GLY A 1 89 ? -12.799 13.013 22.635 1.00 57.56 89 GLY A CA 1
ATOM 707 C C . GLY A 1 89 ? -12.163 12.482 23.927 1.00 57.56 89 GLY A C 1
ATOM 708 O O . GLY A 1 89 ? -12.781 11.640 24.582 1.00 57.56 89 GLY A O 1
ATOM 709 N N . LEU A 1 90 ? -10.956 12.939 24.274 1.00 49.09 90 LEU A N 1
ATOM 710 C CA . LEU A 1 90 ? -10.262 12.709 25.552 1.00 49.09 90 LEU A CA 1
ATOM 711 C C . LEU A 1 90 ? -10.210 14.016 26.347 1.00 49.09 90 LEU A C 1
ATOM 713 O O . LEU A 1 90 ? -10.325 13.934 27.589 1.00 49.09 90 LEU A O 1
#

Foldseek 3Di:
DPVQLPVDPDPVSVVVVVVVVVVVLLCVQLVVQLVVQCVVVDFDADPVRDGPDDPCVSVDPRSNVSSVVRSVVVVVVVVVVVVVVVVVVD

pLDDT: mean 92.23, std 8.2, range [49.09, 98.25]